Protein AF-A0A1X4HB99-F1 (afdb_monomer_lite)

InterPro domains:
  IPR043902 Domain of unknown function DUF5786 [PF19099] (3-56)

Foldseek 3Di:
DDPPPPDCVVVPPPPVPPPPPVVPDDDPPPDDDPDDDDDDPPDDPVRVVVVVVVVVVVVD

Organism: NCBI:txid1121945

Radius of gyration: 24.72 Å; chains: 1; bounding box: 47×37×46 Å

Sequence (60 aa):
MGFGSYDESEQENQDLDADFDDDDGVRAAQETHQGSVDYEPGASNDELLDRLQEIKSEDA

Secondary structure (DSSP, 8-state):
--TT-S-GGGTTT--------TTSS--TTS------------S-HHHHHHHHHHHHHHT-

pLDDT: mean 70.71, std 11.04, range [51.06, 92.69]

Structure (mmCIF, N/CA/C/O backbone):
data_AF-A0A1X4HB99-F1
#
_entry.id   AF-A0A1X4HB99-F1
#
loop_
_atom_site.group_PDB
_atom_site.id
_atom_site.type_symbol
_atom_site.label_atom_id
_atom_site.label_alt_id
_atom_site.label_comp_id
_atom_site.label_asym_id
_atom_site.label_entity_id
_atom_site.label_seq_id
_atom_site.pdbx_PDB_ins_code
_atom_site.Cartn_x
_atom_site.Cartn_y
_atom_site.Cartn_z
_atom_site.occupancy
_atom_site.B_iso_or_equiv
_atom_site.auth_seq_id
_atom_site.auth_comp_id
_atom_site.auth_asym_id
_atom_site.auth_atom_id
_atom_site.pdbx_PDB_model_num
ATOM 1 N N . MET A 1 1 ? 26.662 11.575 7.418 1.00 55.25 1 MET A N 1
ATOM 2 C CA . MET A 1 1 ? 26.780 12.686 6.455 1.00 55.25 1 MET A CA 1
ATOM 3 C C . MET A 1 1 ? 25.493 12.720 5.655 1.00 55.25 1 MET A C 1
ATOM 5 O O . MET A 1 1 ? 25.157 11.709 5.055 1.00 55.25 1 MET A O 1
ATOM 9 N N . GLY A 1 2 ? 24.711 13.792 5.804 1.00 62.19 2 GLY A N 1
ATOM 10 C CA . GLY A 1 2 ? 23.405 13.938 5.157 1.00 62.19 2 GLY A CA 1
ATOM 11 C C . GLY A 1 2 ? 23.542 14.132 3.648 1.00 62.19 2 GLY A C 1
ATOM 12 O O . GLY A 1 2 ? 24.598 14.538 3.175 1.00 62.19 2 GLY A O 1
ATOM 13 N N . PHE A 1 3 ? 22.463 13.844 2.926 1.00 61.03 3 PHE A N 1
ATOM 14 C CA . PHE A 1 3 ?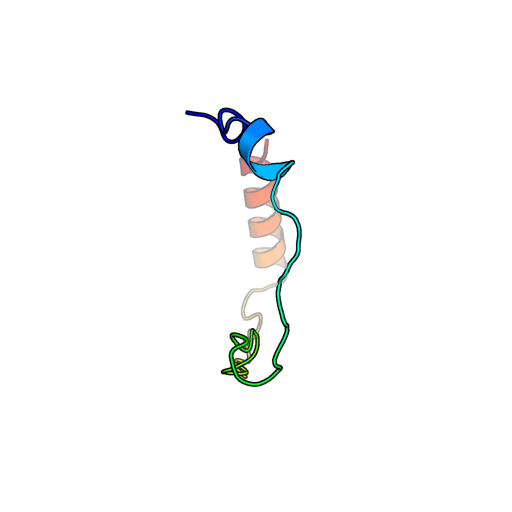 22.297 13.811 1.465 1.00 61.03 3 PHE A CA 1
ATOM 15 C C . PHE A 1 3 ? 22.505 15.173 0.746 1.00 61.03 3 PHE A C 1
ATOM 17 O O . PHE A 1 3 ? 21.888 15.447 -0.271 1.00 61.03 3 PHE A O 1
ATOM 24 N N . GLY A 1 4 ? 23.351 16.054 1.284 1.00 63.00 4 GLY A N 1
ATOM 25 C CA . GLY A 1 4 ? 23.594 17.411 0.790 1.00 63.00 4 GLY A CA 1
ATOM 26 C C . GLY A 1 4 ? 24.971 17.964 1.162 1.00 63.00 4 GLY A C 1
ATOM 27 O O . GLY A 1 4 ? 25.131 19.173 1.251 1.00 63.00 4 GLY A O 1
ATOM 28 N N . SER A 1 5 ? 25.955 17.099 1.444 1.00 60.62 5 SER A N 1
ATOM 29 C CA . SER A 1 5 ? 27.356 17.511 1.641 1.00 60.62 5 SER A CA 1
ATOM 30 C C . SER A 1 5 ? 28.263 17.164 0.457 1.00 60.62 5 SER A C 1
ATOM 32 O O . SER A 1 5 ? 29.479 17.133 0.629 1.00 60.62 5 SER A O 1
ATOM 34 N N . TYR A 1 6 ? 27.695 16.830 -0.703 1.00 66.75 6 TYR A N 1
ATOM 35 C CA . TYR A 1 6 ? 28.468 16.746 -1.939 1.00 66.75 6 TYR A CA 1
ATOM 36 C C . TYR A 1 6 ? 28.668 18.166 -2.459 1.00 66.75 6 TYR A C 1
ATOM 38 O O . TYR A 1 6 ? 27.720 18.943 -2.513 1.00 66.75 6 TYR A O 1
ATOM 46 N N . ASP A 1 7 ? 29.912 18.506 -2.763 1.00 69.94 7 ASP A N 1
ATOM 47 C CA . ASP A 1 7 ? 30.284 19.798 -3.318 1.00 69.94 7 ASP A CA 1
ATOM 48 C C . ASP A 1 7 ? 29.720 19.905 -4.744 1.00 69.94 7 ASP A C 1
ATOM 50 O O . ASP A 1 7 ? 30.194 19.246 -5.667 1.00 69.94 7 ASP A O 1
ATOM 54 N N . GLU A 1 8 ? 28.645 20.679 -4.915 1.00 64.38 8 GLU A N 1
ATOM 55 C CA . GLU A 1 8 ? 27.940 20.835 -6.197 1.00 64.38 8 GLU A CA 1
ATOM 56 C C . GLU A 1 8 ? 28.814 21.484 -7.285 1.00 64.38 8 GLU A C 1
ATOM 58 O O . GLU A 1 8 ? 28.481 21.394 -8.467 1.00 64.38 8 GLU A O 1
ATOM 63 N N . SER A 1 9 ? 29.953 22.086 -6.920 1.00 66.19 9 SER A N 1
ATOM 64 C CA . SER A 1 9 ? 30.871 22.723 -7.873 1.00 66.19 9 SER A CA 1
ATOM 65 C C . SER A 1 9 ? 31.506 21.744 -8.872 1.00 66.19 9 SER A C 1
ATOM 67 O O . SER A 1 9 ? 31.865 22.148 -9.980 1.00 66.19 9 SER A O 1
ATOM 69 N N . GLU A 1 10 ? 31.576 20.449 -8.545 1.00 62.22 10 GLU A N 1
ATOM 70 C CA . GLU A 1 10 ? 32.091 19.414 -9.454 1.00 62.22 10 GLU A CA 1
ATOM 71 C C . GLU A 1 10 ? 31.098 19.025 -10.570 1.00 62.22 10 GLU A C 1
ATOM 73 O O . GLU A 1 10 ? 31.497 18.372 -11.535 1.00 62.22 10 GLU A O 1
ATOM 78 N N . GLN A 1 11 ? 29.823 19.435 -10.487 1.00 68.25 11 GLN A N 1
ATOM 79 C CA . GLN A 1 11 ? 28.827 19.183 -11.543 1.00 68.25 11 GLN A CA 1
ATOM 80 C C . GLN A 1 11 ? 28.814 20.255 -12.645 1.00 68.25 11 GLN A C 1
ATOM 82 O O . GLN A 1 11 ? 28.399 19.962 -13.763 1.00 68.25 11 GLN A O 1
ATOM 87 N N . GLU A 1 12 ? 29.264 21.484 -12.368 1.00 63.38 12 GLU A N 1
ATOM 88 C CA . GLU A 1 12 ? 29.107 22.620 -13.295 1.00 63.38 12 GLU A CA 1
ATOM 89 C C . GLU A 1 12 ? 30.011 22.529 -14.542 1.00 63.38 12 GLU A C 1
ATOM 91 O O . GLU A 1 12 ? 29.650 23.037 -15.597 1.00 63.38 12 GLU A O 1
ATOM 96 N N . ASN A 1 13 ? 31.164 21.854 -14.454 1.00 62.09 13 ASN A N 1
ATOM 97 C CA . ASN A 1 13 ? 32.167 21.793 -15.532 1.00 62.09 13 ASN A CA 1
ATOM 98 C C . ASN A 1 13 ? 32.175 20.468 -16.317 1.00 62.09 13 ASN A C 1
ATOM 100 O O . ASN A 1 13 ? 33.190 20.110 -16.914 1.00 62.09 13 ASN A O 1
ATOM 104 N N . GLN A 1 14 ? 31.071 19.717 -16.329 1.00 61.66 14 GLN A N 1
ATOM 105 C CA . GLN A 1 14 ? 30.895 18.669 -17.337 1.00 61.66 14 GLN A CA 1
ATOM 106 C C . GLN A 1 14 ? 30.339 19.308 -18.608 1.00 61.66 14 GLN A C 1
ATOM 108 O O . GLN A 1 14 ? 29.133 19.295 -18.853 1.00 61.66 14 GLN A O 1
ATOM 113 N N . ASP A 1 15 ? 31.236 19.880 -19.417 1.00 57.91 15 ASP A N 1
ATOM 114 C CA . ASP A 1 15 ? 30.963 20.067 -20.839 1.00 57.91 15 ASP A CA 1
ATOM 115 C C . ASP A 1 15 ? 30.516 18.702 -21.378 1.00 57.91 15 ASP A C 1
ATOM 117 O O . ASP A 1 15 ? 31.283 17.737 -21.378 1.00 57.91 15 ASP A O 1
ATOM 121 N N . LEU A 1 16 ? 29.230 18.608 -21.724 1.00 60.81 16 LEU A N 1
ATOM 122 C CA . LEU A 1 16 ? 28.550 17.420 -22.238 1.00 60.81 16 LEU A CA 1
ATOM 123 C C . LEU A 1 16 ? 29.076 17.090 -23.643 1.00 60.81 16 LEU A C 1
ATOM 125 O O . LEU A 1 16 ? 28.334 17.139 -24.619 1.00 60.81 16 LEU A O 1
ATOM 129 N N . ASP A 1 17 ? 30.356 16.747 -23.748 1.00 54.22 17 ASP A N 1
ATOM 130 C CA . ASP A 1 17 ? 30.979 16.166 -24.938 1.00 54.22 17 ASP A CA 1
ATOM 131 C C . ASP A 1 17 ? 30.780 14.642 -24.904 1.00 54.22 17 ASP A C 1
ATOM 133 O O . ASP A 1 17 ? 31.704 13.837 -25.004 1.00 54.22 17 ASP A O 1
ATOM 137 N N . ALA A 1 18 ? 29.538 14.236 -24.635 1.00 56.84 18 ALA A N 1
ATOM 138 C CA . ALA A 1 18 ? 29.121 12.855 -24.743 1.00 56.84 18 ALA A CA 1
ATOM 139 C C . ALA A 1 18 ? 28.713 12.635 -26.199 1.00 56.84 18 ALA A C 1
ATOM 141 O O . ALA A 1 18 ? 27.582 12.932 -26.587 1.00 56.84 18 ALA A O 1
ATOM 142 N N . ASP A 1 19 ? 29.648 12.138 -27.008 1.00 59.12 19 ASP A N 1
ATOM 143 C CA . ASP A 1 19 ? 29.315 11.482 -28.270 1.00 59.12 19 ASP A CA 1
ATOM 144 C C . ASP A 1 19 ? 28.417 10.287 -27.927 1.00 59.12 19 ASP A C 1
ATOM 146 O O . ASP A 1 19 ? 28.877 9.210 -27.543 1.00 59.12 19 ASP A O 1
ATOM 150 N N . PHE A 1 20 ? 27.104 10.514 -27.976 1.00 59.28 20 PHE A N 1
ATOM 151 C CA . PHE A 1 20 ? 26.085 9.490 -27.787 1.00 59.28 20 PHE A CA 1
ATOM 152 C C . PHE A 1 20 ? 26.048 8.591 -29.029 1.00 59.28 20 PHE A C 1
ATOM 154 O O . PHE A 1 20 ? 25.091 8.623 -29.804 1.00 59.28 20 PHE A O 1
ATOM 161 N N . ASP A 1 21 ? 27.098 7.795 -29.231 1.00 61.28 21 ASP A N 1
ATOM 162 C CA . ASP A 1 21 ? 26.998 6.610 -30.072 1.00 61.28 21 ASP A CA 1
ATOM 163 C C . ASP A 1 21 ? 26.054 5.636 -29.354 1.00 61.28 21 ASP A C 1
ATOM 165 O O . ASP A 1 21 ? 26.347 5.109 -28.279 1.00 61.28 21 ASP A O 1
ATOM 169 N N . ASP A 1 22 ? 24.881 5.433 -29.953 1.00 58.56 22 ASP A N 1
ATOM 170 C CA . ASP A 1 22 ? 23.742 4.652 -29.438 1.00 58.56 22 ASP A CA 1
ATOM 171 C C . ASP A 1 22 ? 24.074 3.159 -29.180 1.00 58.56 22 ASP A C 1
ATOM 173 O O . ASP A 1 22 ? 23.233 2.381 -28.725 1.00 58.56 22 ASP A O 1
ATOM 177 N N . ASP A 1 23 ? 25.314 2.744 -29.458 1.00 60.56 23 ASP A N 1
ATOM 178 C CA . ASP A 1 23 ? 25.824 1.390 -29.252 1.00 60.56 23 ASP A CA 1
ATOM 179 C C . ASP A 1 23 ? 26.478 1.163 -27.873 1.00 60.56 23 ASP A C 1
ATOM 181 O O . ASP A 1 23 ? 26.456 0.026 -27.398 1.00 60.56 23 ASP A O 1
ATOM 185 N N . ASP A 1 24 ? 26.987 2.198 -27.186 1.00 64.44 24 ASP A N 1
ATOM 186 C CA . ASP A 1 24 ? 27.671 2.055 -25.874 1.00 64.44 24 ASP A CA 1
ATOM 187 C C . ASP A 1 24 ? 26.798 2.504 -24.676 1.00 64.44 24 ASP A C 1
ATOM 189 O O . ASP A 1 24 ? 27.241 2.601 -23.528 1.00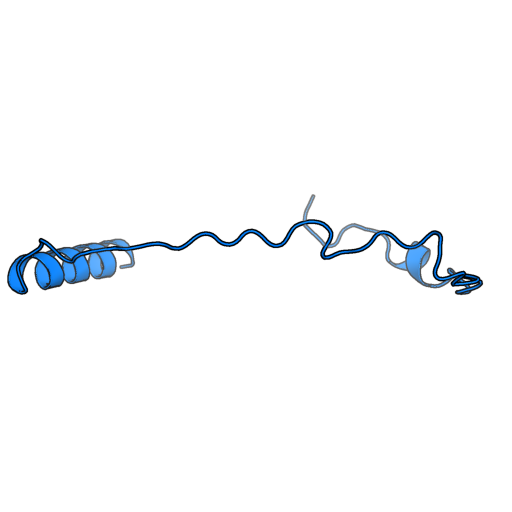 64.44 24 ASP A O 1
ATOM 193 N N . GLY A 1 25 ? 25.513 2.775 -24.929 1.00 69.88 25 GLY A N 1
ATOM 194 C CA . GLY A 1 25 ? 24.532 3.153 -23.912 1.00 69.88 25 GLY A CA 1
ATOM 195 C C . GLY A 1 25 ? 24.000 1.955 -23.114 1.00 69.88 25 GLY A C 1
ATOM 196 O O . GLY A 1 25 ? 23.483 0.984 -23.672 1.00 69.88 25 GLY A O 1
ATOM 197 N N . VAL A 1 26 ? 24.042 2.031 -21.778 1.00 70.44 26 VAL A N 1
ATOM 198 C CA . VAL A 1 26 ? 23.414 1.017 -20.913 1.00 70.44 26 VAL A CA 1
ATOM 199 C C . VAL A 1 26 ? 21.887 1.068 -21.054 1.00 70.44 26 VAL A C 1
ATOM 201 O O . VAL A 1 26 ? 21.231 2.048 -20.701 1.00 70.44 26 VAL A O 1
ATOM 204 N N . ARG A 1 27 ? 21.284 -0.003 -21.585 1.00 70.69 27 ARG A N 1
ATOM 205 C CA . ARG A 1 27 ? 19.826 -0.084 -21.767 1.00 70.69 27 ARG A CA 1
ATOM 206 C C . ARG A 1 27 ? 19.139 -0.274 -20.414 1.00 70.69 27 ARG A C 1
ATOM 208 O O . ARG A 1 27 ? 19.192 -1.350 -19.828 1.00 70.69 27 ARG A O 1
ATOM 215 N N . ALA A 1 28 ? 18.425 0.753 -19.954 1.00 68.31 28 ALA A N 1
ATOM 216 C CA . ALA A 1 28 ? 17.699 0.752 -18.677 1.00 68.31 28 ALA A CA 1
ATOM 217 C C . ALA A 1 28 ? 16.600 -0.330 -18.556 1.00 68.31 28 ALA A C 1
ATOM 219 O O . ALA A 1 28 ? 16.134 -0.610 -17.456 1.00 68.31 28 ALA A O 1
ATOM 220 N N . ALA A 1 29 ? 16.185 -0.946 -19.667 1.00 65.88 29 ALA A N 1
ATOM 221 C CA . ALA A 1 29 ? 15.114 -1.941 -19.729 1.00 65.88 29 ALA A CA 1
ATOM 222 C C . ALA A 1 29 ? 15.595 -3.278 -20.324 1.00 65.88 29 ALA A C 1
ATOM 224 O O . ALA A 1 29 ? 14.971 -3.815 -21.235 1.00 65.88 29 ALA A O 1
ATOM 225 N N . GLN A 1 30 ? 16.733 -3.797 -19.852 1.00 62.69 30 GLN A N 1
ATOM 226 C CA . GLN A 1 30 ? 17.291 -5.055 -20.363 1.00 62.69 30 GLN A CA 1
ATOM 227 C C . GLN A 1 30 ? 16.422 -6.285 -20.026 1.00 62.69 30 GLN A C 1
ATOM 229 O O . GLN A 1 30 ? 16.384 -7.221 -20.814 1.00 62.69 30 GLN A O 1
ATOM 234 N N . GLU A 1 31 ? 15.677 -6.269 -18.915 1.00 69.00 31 GLU A N 1
ATOM 235 C CA . GLU A 1 31 ? 14.814 -7.379 -18.486 1.00 69.00 31 GLU A CA 1
ATOM 236 C C . GLU A 1 31 ? 13.442 -6.854 -18.030 1.00 69.00 31 GLU A C 1
ATOM 238 O O . GLU A 1 31 ? 13.323 -6.142 -17.030 1.00 69.00 31 GLU A O 1
ATOM 243 N N . THR A 1 32 ? 12.375 -7.198 -18.755 1.00 69.25 32 THR A N 1
ATOM 244 C CA . THR A 1 32 ? 10.998 -6.894 -18.340 1.00 69.25 32 THR A CA 1
ATOM 245 C C . THR A 1 32 ? 10.505 -7.980 -17.387 1.00 69.25 32 THR A C 1
ATOM 247 O O . THR A 1 32 ? 10.098 -9.061 -17.814 1.00 69.25 32 THR A O 1
ATOM 250 N N . HIS A 1 33 ? 10.536 -7.712 -16.082 1.00 71.62 33 HIS A N 1
ATOM 251 C CA . HIS A 1 33 ? 10.019 -8.645 -15.082 1.00 71.62 33 HIS A CA 1
ATOM 252 C C . HIS A 1 33 ? 8.482 -8.685 -15.120 1.00 71.62 33 HIS A C 1
ATOM 254 O O . HIS A 1 33 ? 7.809 -7.802 -14.593 1.00 71.62 33 HIS A O 1
ATOM 260 N N . GLN A 1 34 ? 7.914 -9.722 -15.739 1.00 73.19 34 GLN A N 1
ATOM 261 C CA . GLN A 1 34 ? 6.467 -9.949 -15.790 1.00 73.19 34 GLN A CA 1
ATOM 262 C C . GLN A 1 34 ? 6.009 -10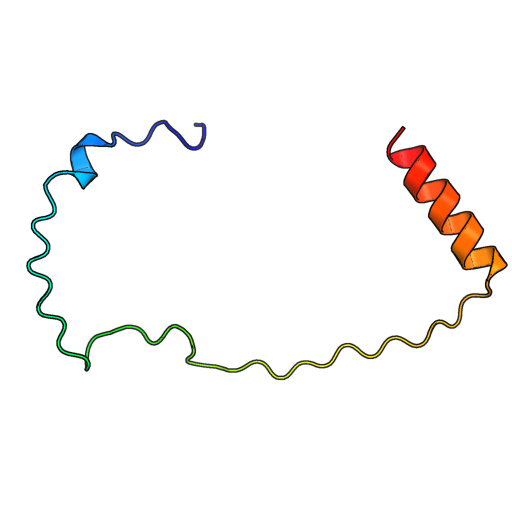.750 -14.555 1.00 73.19 34 GLN A C 1
ATOM 264 O O . GLN A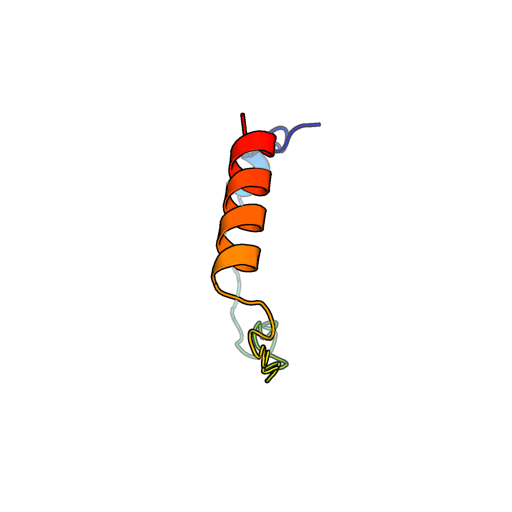 1 34 ? 5.689 -11.932 -14.647 1.00 73.19 34 GLN A O 1
ATOM 269 N N . GLY A 1 35 ? 6.040 -10.131 -13.375 1.00 74.12 35 GLY A N 1
ATOM 270 C CA . GLY A 1 35 ? 5.489 -10.724 -12.151 1.00 74.12 35 GLY A CA 1
ATOM 271 C C . GLY A 1 35 ? 4.044 -10.279 -11.929 1.00 74.12 35 GLY A C 1
ATOM 272 O O . GLY A 1 35 ? 3.792 -9.077 -11.864 1.00 74.12 35 GLY A O 1
ATOM 273 N N . SER A 1 36 ? 3.101 -11.217 -11.802 1.00 76.12 36 SER A N 1
ATOM 274 C CA . SER A 1 36 ? 1.763 -10.931 -11.269 1.00 76.12 36 SER A CA 1
ATOM 275 C C . SER A 1 36 ? 1.731 -11.214 -9.768 1.00 76.12 36 SER A C 1
ATOM 277 O O . SER A 1 36 ? 2.325 -12.182 -9.294 1.00 76.12 36 SER A O 1
ATOM 279 N N . VAL A 1 37 ? 1.060 -10.346 -9.010 1.00 71.94 37 VAL A N 1
ATOM 280 C CA . VAL A 1 37 ? 0.734 -10.592 -7.602 1.00 71.94 37 VAL A CA 1
ATOM 281 C C . VAL A 1 37 ? -0.761 -10.855 -7.539 1.00 71.94 37 VAL A C 1
ATOM 283 O O . VAL A 1 37 ? -1.562 -9.935 -7.688 1.00 71.94 37 VAL A O 1
ATOM 286 N N . ASP A 1 38 ? -1.120 -12.115 -7.335 1.00 73.19 38 ASP A N 1
ATOM 287 C CA . ASP A 1 38 ? -2.497 -12.547 -7.144 1.00 73.19 38 ASP A CA 1
ATOM 288 C C . ASP A 1 38 ? -2.770 -12.656 -5.636 1.00 73.19 38 ASP A C 1
ATOM 290 O O . ASP A 1 38 ? -2.112 -13.417 -4.925 1.00 73.19 38 ASP A O 1
ATOM 294 N N . TYR A 1 39 ? -3.715 -11.858 -5.132 1.00 71.94 39 TYR A N 1
ATOM 295 C CA . TYR A 1 39 ? -4.156 -11.899 -3.737 1.00 71.94 39 TYR A CA 1
ATOM 296 C C .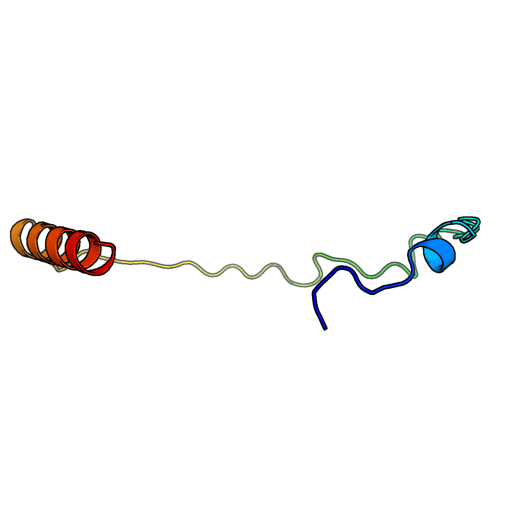 TYR A 1 39 ? -5.662 -12.122 -3.683 1.00 71.94 39 TYR A C 1
ATOM 298 O O . TYR A 1 39 ? -6.440 -11.316 -4.193 1.00 71.94 39 TYR A O 1
ATOM 306 N N . GLU A 1 40 ? -6.066 -13.208 -3.034 1.00 70.75 40 GLU A N 1
ATOM 307 C CA . GLU A 1 40 ? -7.464 -13.508 -2.763 1.00 70.75 40 GLU A CA 1
ATOM 308 C C . GLU A 1 40 ? -7.757 -13.113 -1.308 1.00 70.75 40 GLU A C 1
ATOM 310 O O . GLU A 1 40 ? -7.150 -13.679 -0.391 1.00 70.75 40 GLU A O 1
ATOM 315 N N . PRO A 1 41 ? -8.623 -12.112 -1.058 1.00 70.62 41 PRO A N 1
ATOM 316 C CA . PRO A 1 41 ? -8.947 -11.703 0.299 1.00 70.62 41 PRO A CA 1
ATOM 317 C C . PRO A 1 41 ? -9.758 -12.814 0.975 1.00 70.62 41 PRO A C 1
ATOM 319 O O . PRO A 1 41 ? -10.973 -12.900 0.828 1.00 70.62 41 PRO A O 1
ATOM 322 N N . GLY A 1 42 ? -9.065 -13.687 1.707 1.00 73.38 42 GLY A N 1
ATOM 323 C CA . GLY A 1 42 ? -9.672 -14.725 2.547 1.00 73.38 42 GLY A CA 1
ATOM 324 C C . GLY A 1 42 ? -10.192 -14.206 3.892 1.00 73.38 42 GLY A C 1
ATOM 325 O O . GLY A 1 42 ? -10.808 -14.963 4.637 1.00 73.38 42 GLY A O 1
ATOM 326 N N . ALA A 1 43 ? -9.936 -12.933 4.204 1.00 78.44 43 ALA A N 1
ATOM 327 C CA . ALA A 1 43 ? -10.367 -12.282 5.434 1.00 78.44 43 ALA A CA 1
ATOM 328 C C . ALA A 1 43 ? -11.824 -11.813 5.330 1.00 78.44 43 ALA A C 1
ATOM 330 O O . ALA A 1 43 ? -12.263 -11.308 4.290 1.00 78.44 43 ALA A O 1
ATOM 331 N N . SER A 1 44 ? -12.574 -11.955 6.423 1.00 82.81 44 SER A N 1
ATOM 332 C CA . SER A 1 44 ? -13.926 -11.398 6.507 1.00 82.81 44 SER A CA 1
ATOM 333 C C . SER A 1 44 ? -13.882 -9.865 6.511 1.00 82.81 44 SER A C 1
ATOM 335 O O . SER A 1 44 ? -12.857 -9.248 6.802 1.00 82.81 44 SER A O 1
ATOM 337 N N . ASN A 1 45 ? -15.011 -9.220 6.198 1.00 82.94 45 ASN A N 1
ATOM 338 C CA . ASN A 1 45 ? -15.084 -7.758 6.227 1.00 82.94 45 ASN A CA 1
ATOM 339 C C . ASN A 1 45 ? -14.762 -7.195 7.623 1.00 82.94 45 ASN A C 1
ATOM 341 O O . ASN A 1 45 ? -14.085 -6.177 7.719 1.00 82.94 45 ASN A O 1
ATOM 345 N N . ASP A 1 46 ? -15.177 -7.897 8.678 1.00 85.56 46 ASP A N 1
ATOM 346 C CA . ASP A 1 46 ? -14.891 -7.532 10.067 1.00 85.56 46 ASP A CA 1
ATOM 347 C C . ASP A 1 46 ? -13.381 -7.578 10.369 1.00 85.56 46 ASP A C 1
ATOM 349 O O . ASP A 1 46 ? -12.830 -6.626 10.913 1.00 85.56 46 ASP A O 1
ATOM 353 N N . GLU A 1 47 ? -12.679 -8.622 9.916 1.00 86.44 47 GLU A N 1
ATOM 354 C CA . GLU A 1 47 ? -11.229 -8.773 10.108 1.00 86.44 47 GLU A CA 1
ATOM 355 C C . GLU A 1 47 ? -10.424 -7.673 9.387 1.00 86.44 47 GLU A C 1
ATOM 357 O O . GLU A 1 47 ? -9.416 -7.177 9.896 1.00 86.44 47 GLU A O 1
ATOM 362 N N . LEU A 1 48 ? -10.892 -7.236 8.212 1.00 87.00 48 LEU A N 1
ATOM 363 C CA . LEU A 1 48 ? -10.292 -6.113 7.484 1.00 87.00 48 LEU A CA 1
ATOM 364 C C . LEU A 1 48 ? -10.477 -4.777 8.219 1.00 87.00 48 LEU A C 1
ATOM 366 O O . LEU A 1 48 ? -9.583 -3.927 8.184 1.00 87.00 48 LEU A O 1
ATOM 370 N N . LEU A 1 49 ? -11.628 -4.580 8.867 1.00 89.88 49 LEU A N 1
ATOM 371 C CA . LEU A 1 49 ? -11.927 -3.369 9.631 1.00 89.88 49 LEU A CA 1
ATOM 372 C C . LEU A 1 49 ? -11.105 -3.301 10.921 1.00 89.88 49 LEU A C 1
ATOM 374 O O . LEU A 1 49 ? -10.545 -2.241 11.205 1.00 89.88 49 LEU A O 1
ATOM 378 N N . ASP A 1 50 ? -10.967 -4.419 11.635 1.00 90.88 50 ASP A N 1
ATOM 379 C CA . ASP A 1 50 ? -10.135 -4.512 12.841 1.00 90.88 50 ASP A CA 1
ATOM 380 C C . ASP A 1 50 ? -8.670 -4.177 12.521 1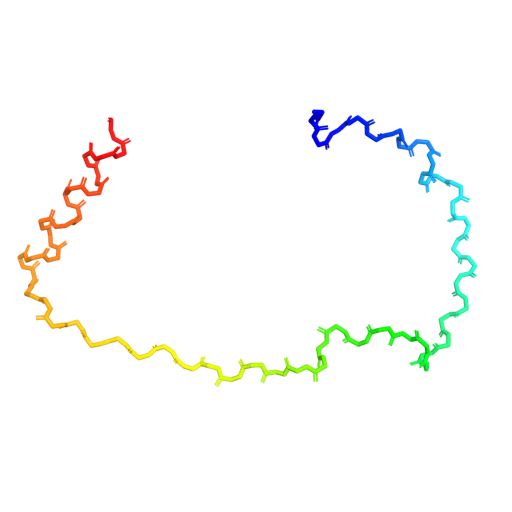.00 90.88 50 ASP A C 1
ATOM 382 O O . ASP A 1 50 ? -8.058 -3.325 13.171 1.00 90.88 50 ASP A O 1
ATOM 386 N N . ARG A 1 51 ? -8.124 -4.755 11.443 1.00 86.62 51 ARG A N 1
ATOM 387 C CA . ARG A 1 51 ? -6.743 -4.490 11.014 1.00 86.62 51 ARG A CA 1
ATOM 388 C C . ARG A 1 51 ? -6.522 -3.045 10.567 1.00 86.62 51 ARG A C 1
ATOM 390 O O . ARG A 1 51 ? -5.468 -2.466 10.819 1.00 86.62 51 ARG A O 1
ATOM 397 N N . LEU A 1 52 ? -7.516 -2.432 9.924 1.00 88.88 52 LEU A N 1
ATOM 398 C CA . LEU A 1 52 ? -7.468 -1.008 9.585 1.00 88.88 52 LEU A CA 1
ATOM 399 C C . LEU A 1 52 ? -7.449 -0.127 10.843 1.00 88.88 52 LEU A C 1
ATOM 401 O O . LEU A 1 52 ? -6.827 0.937 10.842 1.00 88.88 52 LEU A O 1
ATOM 405 N N . GLN A 1 53 ? -8.155 -0.542 11.894 1.00 91.56 53 GLN A N 1
ATOM 406 C CA . GLN A 1 53 ? -8.209 0.177 13.161 1.00 91.56 53 GLN A CA 1
ATOM 407 C C . GLN A 1 53 ? -6.880 0.081 13.919 1.00 91.56 53 GLN A C 1
ATOM 409 O O . GLN A 1 53 ? -6.436 1.087 14.470 1.00 91.56 53 GLN A O 1
ATOM 414 N N . GLU A 1 54 ? -6.225 -1.081 13.881 1.00 90.25 54 GLU A N 1
ATOM 415 C CA . GLU A 1 54 ? -4.881 -1.302 14.427 1.00 90.25 54 GLU A CA 1
ATOM 416 C C . GLU A 1 54 ? -3.845 -0.398 13.743 1.00 90.25 54 GLU A C 1
ATOM 418 O O . GLU A 1 54 ? -3.228 0.420 14.419 1.00 90.25 54 GLU A O 1
ATOM 423 N N . ILE A 1 55 ? -3.764 -0.420 12.405 1.00 92.69 55 ILE A N 1
ATOM 424 C CA . ILE A 1 55 ? -2.828 0.423 11.629 1.00 92.69 55 ILE A CA 1
ATOM 425 C C . ILE A 1 55 ? -3.014 1.912 11.957 1.00 92.69 55 ILE A C 1
ATOM 427 O O . ILE A 1 55 ? -2.054 2.633 12.205 1.00 92.69 55 ILE A O 1
ATOM 431 N N . LYS A 1 56 ? -4.266 2.382 12.015 1.00 89.12 56 LYS A N 1
ATOM 432 C CA . LYS A 1 56 ? -4.572 3.781 12.361 1.00 89.12 56 LYS A CA 1
ATOM 433 C C . LYS A 1 56 ? -4.207 4.155 13.796 1.00 89.12 56 LYS A C 1
ATOM 435 O O . LYS A 1 56 ? -4.066 5.340 14.078 1.00 89.12 56 LYS A O 1
ATOM 440 N N . SER A 1 57 ? -4.155 3.176 14.693 1.00 85.69 57 SER A N 1
ATOM 441 C CA . SER A 1 57 ? -3.821 3.381 16.104 1.00 85.69 57 SER A CA 1
ATOM 442 C C . SER A 1 57 ? -2.314 3.302 16.346 1.00 85.69 57 SER A C 1
ATOM 444 O O . SER A 1 57 ? -1.834 3.909 17.295 1.00 85.69 57 SER A O 1
ATOM 446 N N . GLU A 1 58 ? -1.573 2.583 15.499 1.00 71.50 58 GLU A N 1
ATOM 447 C CA . GLU A 1 58 ? -0.103 2.554 15.495 1.00 71.50 58 GLU A CA 1
ATOM 448 C C . GLU A 1 58 ? 0.512 3.822 14.872 1.00 71.50 58 GLU A C 1
ATOM 450 O O . GLU A 1 58 ? 1.609 4.218 15.259 1.00 71.50 58 GLU A O 1
ATOM 455 N N . ASP A 1 59 ? -0.203 4.483 13.954 1.00 58.47 59 ASP A N 1
ATOM 456 C CA . ASP A 1 59 ? 0.147 5.800 13.390 1.00 58.47 59 ASP A CA 1
ATOM 457 C C . ASP A 1 59 ? -0.179 6.997 14.328 1.00 58.47 59 ASP A C 1
ATOM 459 O O . ASP A 1 59 ? 0.045 8.150 13.944 1.00 58.47 59 ASP A O 1
ATOM 463 N N . ALA A 1 60 ? -0.734 6.757 15.529 1.00 51.06 60 ALA A N 1
ATOM 464 C CA . ALA A 1 60 ? -1.239 7.783 16.460 1.00 51.06 60 ALA A CA 1
ATOM 465 C C . ALA A 1 60 ? -0.321 8.083 17.660 1.00 51.06 60 ALA A C 1
ATOM 467 O O . ALA A 1 60 ? 0.291 7.147 18.222 1.00 51.06 60 ALA A O 1
#